Protein AF-A0A347UG34-F1 (afdb_monomer_lite)

Foldseek 3Di:
DDDDDDKFKWFWAAAPDQQWTWIAGPVRDTFTAGEPDNDDPPDQDDGRWIWIWHQPPDPPDPGRIHTDDTDGDDPPPD

Secondary structure (DSSP, 8-state):
-PPPSP-EEEEEEEEEETTEEEEEETTS-EEEEEE---S---SS--TT-EEEEEE---TT-S-SEEEEEE--------

Structure (mmCIF, N/CA/C/O backbone):
data_AF-A0A347UG34-F1
#
_entry.id   AF-A0A347UG34-F1
#
loop_
_atom_site.group_PDB
_atom_site.id
_atom_site.type_symbol
_atom_site.label_atom_id
_atom_site.label_alt_id
_atom_site.label_comp_id
_atom_site.label_asym_id
_atom_site.label_entity_id
_atom_site.label_seq_id
_atom_site.pdbx_PDB_ins_code
_atom_site.Cartn_x
_atom_site.Cartn_y
_atom_site.Cartn_z
_atom_site.occupancy
_atom_site.B_iso_or_equiv
_atom_site.auth_seq_id
_atom_site.auth_comp_id
_atom_site.auth_asym_id
_atom_site.auth_atom_id
_atom_site.pdbx_PDB_model_num
ATOM 1 N N . MET A 1 1 ? 4.372 -14.805 -14.401 1.00 62.53 1 MET A N 1
ATOM 2 C CA . MET A 1 1 ? 4.090 -15.277 -13.025 1.00 62.53 1 MET A CA 1
ATOM 3 C C . MET A 1 1 ? 2.700 -14.786 -12.651 1.00 62.53 1 MET A C 1
ATOM 5 O O . MET A 1 1 ? 2.424 -13.626 -12.917 1.00 62.53 1 MET A O 1
ATOM 9 N N . ALA A 1 2 ? 1.819 -15.639 -12.124 1.00 75.25 2 ALA A N 1
ATOM 10 C CA . ALA A 1 2 ? 0.497 -15.204 -11.663 1.00 75.25 2 ALA A CA 1
ATOM 11 C C . ALA A 1 2 ? 0.594 -14.689 -10.220 1.00 75.25 2 ALA A C 1
ATOM 13 O O . ALA A 1 2 ? 1.284 -15.295 -9.398 1.00 75.25 2 ALA A O 1
ATOM 14 N N . PHE A 1 3 ? -0.076 -13.579 -9.911 1.00 78.56 3 PHE A N 1
ATOM 15 C CA . PHE A 1 3 ? -0.149 -13.083 -8.540 1.00 78.56 3 PHE A CA 1
ATOM 16 C C . PHE A 1 3 ? -1.109 -13.953 -7.704 1.00 78.56 3 PHE A C 1
ATOM 18 O O . PHE A 1 3 ? -2.176 -14.328 -8.196 1.00 78.56 3 PHE A O 1
ATOM 25 N N . PRO A 1 4 ? -0.755 -14.303 -6.454 1.00 81.62 4 PRO A N 1
ATOM 26 C CA . PRO A 1 4 ? -1.594 -15.151 -5.607 1.00 81.62 4 PRO A CA 1
ATOM 27 C C . PRO A 1 4 ? -2.804 -14.376 -5.071 1.00 81.62 4 PRO A C 1
ATOM 29 O O . PRO A 1 4 ? -2.628 -13.318 -4.488 1.00 81.62 4 PRO A O 1
ATOM 32 N N . GLN A 1 5 ? -4.023 -14.897 -5.186 1.00 80.31 5 GLN A N 1
ATOM 33 C CA . GLN A 1 5 ? -5.208 -14.269 -4.575 1.00 80.31 5 GLN A CA 1
ATOM 34 C C . GLN A 1 5 ? -5.096 -14.202 -3.031 1.00 80.31 5 GLN A C 1
ATOM 36 O O . GLN A 1 5 ? -4.415 -15.050 -2.446 1.00 80.31 5 GLN A O 1
ATOM 41 N N . PRO A 1 6 ? -5.763 -13.248 -2.348 1.00 74.31 6 PRO A N 1
ATOM 42 C CA . PRO A 1 6 ? -6.636 -12.199 -2.884 1.00 74.31 6 PRO A CA 1
ATOM 43 C C . PRO A 1 6 ? -5.874 -10.917 -3.252 1.00 74.31 6 PRO A C 1
ATOM 45 O O . PRO A 1 6 ? -5.092 -10.398 -2.455 1.00 74.31 6 PRO A O 1
ATOM 48 N N . GLN A 1 7 ? -6.148 -10.388 -4.443 1.00 88.25 7 GLN A N 1
ATOM 49 C CA . GLN A 1 7 ? -5.665 -9.079 -4.887 1.00 88.25 7 GLN A CA 1
ATOM 50 C C . GLN A 1 7 ? -6.831 -8.098 -5.006 1.00 88.25 7 GLN A C 1
ATOM 52 O O . GLN A 1 7 ? -7.907 -8.467 -5.472 1.00 88.25 7 GLN A O 1
ATOM 57 N N . HIS A 1 8 ? -6.603 -6.849 -4.621 1.00 95.00 8 HIS A N 1
ATOM 58 C CA . HIS A 1 8 ? -7.532 -5.749 -4.848 1.00 95.00 8 HIS A CA 1
ATOM 59 C C . HIS A 1 8 ? -6.867 -4.714 -5.751 1.00 95.00 8 HIS A C 1
ATOM 61 O O . HIS A 1 8 ? -5.697 -4.374 -5.547 1.00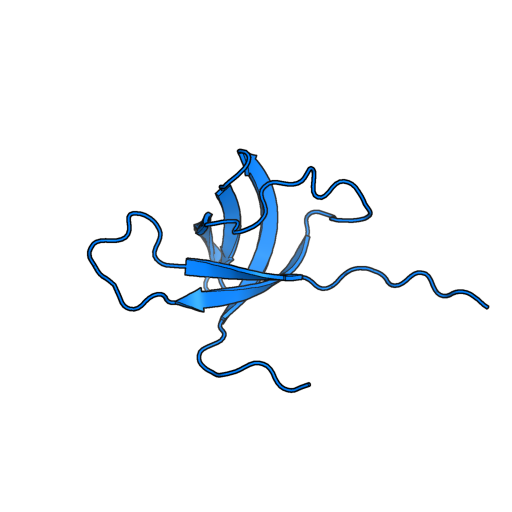 95.00 8 HIS A O 1
ATOM 67 N N . ASP A 1 9 ? -7.617 -4.214 -6.730 1.00 95.31 9 ASP A N 1
ATOM 68 C CA . ASP A 1 9 ? -7.214 -3.057 -7.522 1.00 95.31 9 ASP A CA 1
ATOM 69 C C . ASP A 1 9 ? -7.276 -1.785 -6.670 1.00 95.31 9 ASP A C 1
ATOM 71 O O . ASP A 1 9 ? -8.191 -1.587 -5.863 1.00 95.31 9 ASP A O 1
ATOM 75 N N . ALA A 1 10 ? -6.299 -0.910 -6.874 1.00 97.50 10 ALA A N 1
ATOM 76 C CA . ALA A 1 10 ? -6.260 0.419 -6.293 1.00 97.50 10 ALA A CA 1
ATOM 77 C C . ALA A 1 10 ? -5.577 1.400 -7.248 1.00 97.50 10 ALA A C 1
ATOM 79 O O . ALA A 1 10 ? -4.821 1.004 -8.134 1.00 97.50 10 ALA A O 1
ATOM 80 N N . ILE A 1 11 ? -5.805 2.690 -7.042 1.00 97.44 11 ILE A N 1
ATOM 81 C CA . ILE A 1 11 ? -5.126 3.763 -7.763 1.00 97.44 11 ILE A CA 1
ATOM 82 C C . ILE A 1 11 ? -4.134 4.430 -6.817 1.00 97.44 11 ILE A C 1
ATOM 84 O O . ILE A 1 11 ? -4.508 4.951 -5.763 1.00 97.44 11 ILE A O 1
ATOM 88 N N . PHE A 1 12 ? -2.854 4.404 -7.178 1.00 96.44 12 PHE A N 1
ATOM 89 C CA . PHE A 1 12 ? -1.807 5.081 -6.428 1.00 96.44 12 PHE A CA 1
ATOM 90 C C . PHE A 1 12 ? -1.987 6.598 -6.516 1.00 96.44 12 PHE A C 1
ATOM 92 O O . PHE A 1 12 ? -2.112 7.147 -7.604 1.00 96.44 12 PHE A O 1
ATOM 99 N N . GLN A 1 13 ? -1.967 7.282 -5.371 1.00 96.56 13 GLN A N 1
ATOM 100 C CA . GLN A 1 13 ? -2.069 8.743 -5.314 1.00 96.56 13 GLN A CA 1
ATOM 101 C C . GLN A 1 13 ? -0.711 9.367 -4.997 1.00 96.56 13 GLN A C 1
ATOM 103 O O . GLN A 1 13 ? -0.216 10.2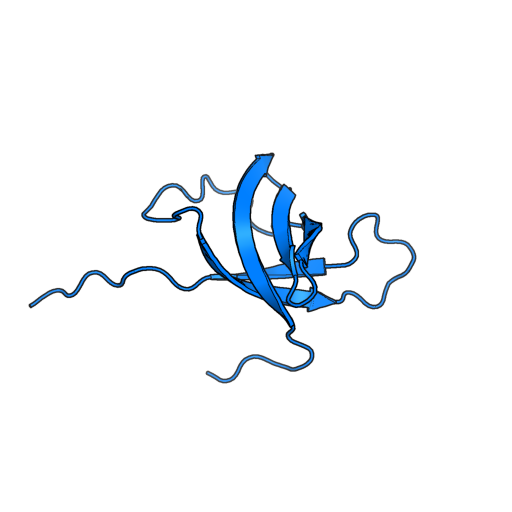33 -5.708 1.00 96.56 13 GLN A O 1
ATOM 108 N N . GLN A 1 14 ? -0.101 8.935 -3.894 1.00 94.06 14 GLN A N 1
ATOM 109 C CA . GLN A 1 14 ? 1.212 9.415 -3.470 1.00 94.06 14 GLN A CA 1
ATOM 110 C C . GLN A 1 14 ? 1.806 8.512 -2.394 1.00 94.06 14 GLN A C 1
ATOM 112 O O . GLN A 1 14 ? 1.092 7.908 -1.589 1.00 94.06 14 GLN A O 1
ATOM 117 N N . ARG A 1 15 ? 3.137 8.484 -2.310 1.00 92.94 15 ARG A N 1
ATOM 118 C CA . ARG A 1 15 ? 3.853 7.860 -1.198 1.00 92.94 15 ARG A CA 1
ATOM 119 C C . ARG A 1 15 ? 4.088 8.907 -0.114 1.00 92.94 15 ARG A C 1
ATOM 121 O O . ARG A 1 15 ? 5.021 9.695 -0.199 1.00 92.94 15 ARG A O 1
ATOM 128 N N . THR A 1 16 ? 3.217 8.925 0.890 1.00 90.12 16 THR A N 1
ATOM 129 C CA . THR A 1 16 ? 3.217 9.960 1.936 1.00 90.12 16 THR A CA 1
ATOM 130 C C . THR A 1 16 ? 4.397 9.826 2.893 1.00 90.12 16 THR A C 1
ATOM 132 O O . THR A 1 16 ? 4.908 10.825 3.389 1.00 90.12 16 THR A O 1
ATOM 135 N N . GLN A 1 17 ? 4.829 8.594 3.174 1.00 90.56 17 GLN A N 1
ATOM 136 C CA . GLN A 1 17 ? 5.975 8.283 4.029 1.00 90.56 17 GLN A CA 1
ATOM 137 C C . GLN A 1 17 ? 6.664 7.011 3.530 1.00 90.56 17 GLN A C 1
ATOM 139 O O . GLN A 1 17 ? 6.096 6.245 2.753 1.00 90.56 17 GLN A O 1
ATOM 144 N N . ARG A 1 18 ? 7.873 6.724 4.032 1.00 91.50 18 ARG A N 1
ATOM 145 C CA . ARG A 1 18 ? 8.669 5.553 3.618 1.00 91.50 18 ARG A CA 1
ATOM 146 C C . ARG A 1 18 ? 7.852 4.256 3.556 1.00 91.50 18 ARG A C 1
ATOM 148 O O . ARG A 1 18 ? 7.956 3.522 2.584 1.00 91.50 18 ARG A O 1
ATOM 155 N N . PHE A 1 19 ? 7.000 4.001 4.542 1.00 95.62 19 PHE A N 1
ATOM 156 C CA . PHE A 1 19 ? 6.215 2.766 4.612 1.00 95.62 19 PHE A CA 1
ATOM 157 C C . PHE A 1 19 ? 4.712 2.966 4.391 1.00 95.62 19 PHE A C 1
ATOM 159 O O . PHE A 1 19 ? 3.932 2.067 4.700 1.00 95.62 19 PHE A O 1
ATOM 166 N N . LEU A 1 20 ? 4.288 4.123 3.870 1.00 96.31 20 LEU A N 1
ATOM 167 C CA . LEU A 1 20 ? 2.877 4.433 3.646 1.00 96.31 20 LEU A CA 1
ATOM 168 C C . LEU A 1 20 ? 2.657 5.054 2.268 1.00 96.31 20 LEU A C 1
ATOM 170 O O . LEU A 1 20 ? 3.327 6.011 1.882 1.00 96.31 20 LEU A O 1
ATOM 174 N N . ALA A 1 21 ? 1.670 4.523 1.557 1.00 96.69 21 ALA A N 1
ATOM 175 C CA . ALA A 1 21 ? 1.150 5.099 0.330 1.00 96.69 21 ALA A CA 1
ATOM 176 C C . ALA A 1 21 ? -0.339 5.389 0.503 1.00 96.69 21 ALA A C 1
ATOM 178 O O . ALA A 1 21 ? -1.070 4.571 1.056 1.00 96.69 21 ALA A O 1
ATOM 179 N N . LEU A 1 22 ? -0.774 6.560 0.054 1.00 97.88 22 LEU A N 1
ATOM 180 C CA . LEU A 1 22 ? -2.188 6.857 -0.092 1.00 97.88 22 LEU A CA 1
ATOM 181 C C . LEU A 1 22 ? -2.665 6.246 -1.409 1.00 97.88 22 LEU A C 1
ATOM 183 O O . LEU A 1 22 ? -2.047 6.472 -2.455 1.00 97.88 22 LEU A O 1
ATOM 187 N N . MET A 1 23 ? -3.748 5.483 -1.345 1.00 97.81 23 MET A N 1
ATOM 188 C CA . MET A 1 23 ? -4.347 4.823 -2.498 1.00 97.81 23 MET A CA 1
ATOM 189 C C . MET A 1 23 ? -5.857 4.981 -2.480 1.00 97.81 23 MET A C 1
ATOM 191 O O . MET A 1 23 ? -6.450 5.114 -1.414 1.00 97.81 23 MET A O 1
ATOM 195 N N . GLU A 1 24 ? -6.464 4.961 -3.656 1.00 98.25 24 GLU A N 1
ATOM 196 C CA . GLU A 1 24 ? -7.912 4.974 -3.827 1.00 98.25 24 GLU A CA 1
ATOM 197 C C . GLU A 1 24 ? -8.396 3.577 -4.224 1.00 98.25 24 GLU A C 1
ATOM 199 O O . GLU A 1 24 ? -7.853 2.977 -5.151 1.00 98.25 24 GLU A O 1
ATOM 204 N N . LEU A 1 25 ? -9.363 3.034 -3.488 1.00 96.56 25 LEU A N 1
ATOM 205 C CA . LEU A 1 25 ? -9.983 1.739 -3.771 1.00 96.56 25 LEU A CA 1
ATOM 206 C C . LEU A 1 25 ? -11.069 1.880 -4.848 1.00 96.56 25 LEU A C 1
ATOM 208 O O . LEU A 1 25 ? -11.485 2.985 -5.184 1.00 96.56 25 LEU A O 1
ATOM 212 N N . ALA A 1 26 ? -11.570 0.754 -5.362 1.00 92.69 26 ALA A N 1
ATOM 213 C CA . ALA A 1 26 ? -12.587 0.735 -6.421 1.00 92.69 26 ALA A CA 1
ATOM 214 C C . ALA A 1 26 ? -13.906 1.455 -6.061 1.00 92.69 26 ALA A C 1
ATOM 216 O O . ALA A 1 26 ? -14.640 1.864 -6.955 1.00 92.69 26 ALA A O 1
ATOM 217 N N . ASP A 1 27 ? -14.209 1.614 -4.770 1.00 94.69 27 ASP A N 1
ATOM 218 C CA . ASP A 1 27 ? -15.379 2.346 -4.271 1.00 94.69 27 ASP A CA 1
ATOM 219 C C . ASP A 1 27 ? -15.117 3.851 -4.037 1.00 94.69 27 ASP A C 1
ATOM 221 O O . ASP A 1 27 ? -15.997 4.563 -3.555 1.00 94.69 27 ASP A O 1
ATOM 225 N N . GLY A 1 28 ? -13.918 4.344 -4.369 1.00 95.94 28 GLY A N 1
ATOM 226 C CA . GLY A 1 28 ? -13.484 5.725 -4.141 1.00 95.94 28 GLY A CA 1
ATOM 227 C C . GLY A 1 28 ? -12.907 5.986 -2.743 1.00 95.94 28 GLY A C 1
ATOM 228 O O . GLY A 1 28 ? -12.490 7.109 -2.447 1.00 95.94 28 GLY A O 1
ATOM 229 N N . THR A 1 29 ? -12.849 4.981 -1.862 1.00 97.06 29 THR A N 1
ATOM 230 C CA . THR A 1 29 ? -12.276 5.136 -0.519 1.00 97.06 29 THR A CA 1
ATOM 231 C C . THR A 1 29 ? -10.776 5.393 -0.604 1.00 97.06 29 THR A C 1
ATOM 233 O O . THR A 1 29 ? -10.036 4.625 -1.218 1.00 97.06 29 THR A O 1
ATOM 236 N N . LYS A 1 30 ? -10.301 6.446 0.073 1.00 97.62 30 LYS A N 1
ATOM 237 C CA . LYS A 1 30 ? -8.868 6.733 0.213 1.00 97.62 30 LYS A CA 1
ATOM 238 C C . LYS A 1 30 ? -8.304 6.064 1.458 1.00 97.62 30 LYS A C 1
ATOM 240 O O . LYS A 1 30 ? -8.694 6.394 2.573 1.00 97.62 30 LYS A O 1
ATOM 245 N N . GLU A 1 31 ? -7.333 5.186 1.261 1.00 97.25 31 GLU A N 1
ATOM 246 C CA . GLU A 1 31 ? -6.768 4.336 2.302 1.00 97.25 31 GLU A CA 1
ATOM 247 C C . GLU A 1 31 ? -5.247 4.519 2.383 1.00 97.25 31 GLU A C 1
ATOM 249 O O . GLU A 1 31 ? -4.549 4.640 1.371 1.00 97.25 31 GLU A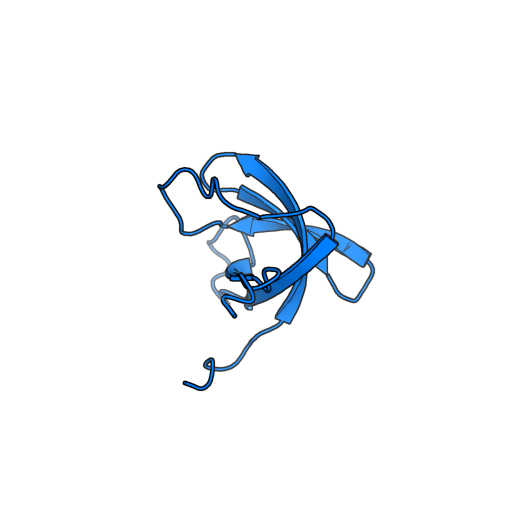 O 1
ATOM 254 N N . LEU A 1 32 ? -4.707 4.525 3.606 1.00 97.81 32 LEU A N 1
ATOM 255 C CA . LEU A 1 32 ? -3.262 4.426 3.813 1.00 97.81 32 LEU A CA 1
ATOM 256 C C . LEU A 1 32 ? -2.849 2.955 3.780 1.00 97.81 32 LEU A C 1
ATOM 258 O O . LEU A 1 32 ? -3.124 2.193 4.709 1.00 97.81 32 LEU A O 1
ATOM 262 N N . VAL A 1 33 ? -2.130 2.582 2.731 1.00 97.62 33 VAL A N 1
ATOM 263 C CA . VAL A 1 33 ? -1.657 1.226 2.465 1.00 97.62 33 VAL A CA 1
ATOM 264 C C . VAL A 1 33 ? -0.205 1.084 2.916 1.00 97.62 33 VAL A C 1
ATOM 266 O O . VAL A 1 33 ? 0.614 1.991 2.733 1.00 97.62 33 VAL A O 1
ATOM 269 N N . TYR A 1 34 ? 0.131 -0.060 3.518 1.00 97.50 34 TYR A N 1
ATOM 270 C CA . TYR A 1 34 ? 1.511 -0.356 3.889 1.00 97.50 34 TYR A CA 1
ATOM 271 C C . TYR A 1 34 ? 2.366 -0.559 2.635 1.00 97.50 34 TYR A C 1
ATOM 273 O O . TYR A 1 34 ? 2.097 -1.438 1.816 1.00 97.50 34 TYR A O 1
ATOM 281 N N . CYS A 1 35 ? 3.416 0.244 2.501 1.00 96.50 35 CYS A N 1
ATOM 282 C CA . CYS A 1 35 ? 4.403 0.111 1.443 1.00 96.50 35 CYS A CA 1
ATOM 283 C C . CYS A 1 35 ? 5.578 -0.725 1.958 1.00 96.50 35 CYS A C 1
ATOM 285 O O . CYS A 1 35 ? 6.405 -0.233 2.723 1.00 96.50 35 CYS A O 1
ATOM 287 N N . ALA A 1 36 ? 5.664 -1.984 1.529 1.00 93.69 36 ALA A N 1
ATOM 288 C CA . ALA A 1 36 ? 6.722 -2.914 1.925 1.00 93.69 36 ALA A CA 1
ATOM 289 C C . ALA A 1 36 ? 8.035 -2.692 1.141 1.00 93.69 36 ALA A C 1
ATOM 291 O O . ALA A 1 36 ? 8.682 -3.646 0.717 1.00 93.69 36 ALA A O 1
ATOM 292 N N . ASN A 1 37 ? 8.427 -1.434 0.922 1.00 92.50 37 ASN A N 1
ATOM 293 C CA . ASN A 1 37 ? 9.652 -1.076 0.213 1.00 92.50 37 ASN A CA 1
ATOM 294 C C . ASN A 1 37 ? 10.467 -0.065 1.040 1.00 92.50 37 ASN A C 1
ATOM 296 O O . ASN A 1 37 ? 10.028 1.070 1.222 1.00 92.50 37 ASN A O 1
ATOM 300 N N . PRO A 1 38 ? 11.658 -0.426 1.550 1.00 90.56 38 PRO A N 1
ATOM 301 C CA . PRO A 1 38 ? 12.514 0.502 2.285 1.00 90.56 38 PRO A CA 1
ATOM 302 C C . PRO A 1 38 ? 13.291 1.472 1.379 1.00 90.56 38 PRO A C 1
ATOM 304 O O . PRO A 1 38 ? 13.843 2.441 1.905 1.00 90.56 38 PRO A O 1
ATOM 307 N N . GLY A 1 39 ? 13.371 1.216 0.071 1.00 89.88 39 GLY A N 1
ATOM 308 C CA . GLY A 1 39 ? 14.078 2.035 -0.914 1.00 89.88 39 GLY A CA 1
ATOM 309 C C . GLY A 1 39 ? 13.304 3.285 -1.337 1.00 89.88 39 GLY A C 1
ATOM 310 O O . GLY A 1 39 ? 12.162 3.506 -0.925 1.00 89.88 39 GLY A O 1
ATOM 311 N N . ALA A 1 40 ? 13.928 4.114 -2.176 1.00 83.00 40 ALA A N 1
ATOM 312 C CA . ALA A 1 40 ? 13.396 5.421 -2.572 1.00 83.00 40 ALA A CA 1
ATOM 313 C C . ALA A 1 40 ? 12.112 5.345 -3.416 1.00 83.00 40 ALA A C 1
ATOM 315 O O . ALA A 1 40 ? 11.302 6.263 -3.354 1.00 83.00 40 ALA A O 1
ATOM 316 N N . MET A 1 41 ? 11.886 4.244 -4.148 1.00 79.50 41 MET A N 1
ATOM 317 C CA . MET A 1 41 ? 10.833 4.153 -5.184 1.00 79.50 41 MET A CA 1
ATOM 318 C C . MET A 1 41 ? 10.886 5.318 -6.186 1.00 79.50 41 MET A C 1
ATOM 320 O O . MET A 1 41 ? 9.859 5.760 -6.686 1.00 79.50 41 MET A O 1
ATOM 324 N N . ALA A 1 42 ? 12.086 5.843 -6.436 1.00 66.69 42 ALA A N 1
ATOM 325 C CA . ALA A 1 42 ? 12.313 6.967 -7.329 1.00 66.69 42 ALA A CA 1
ATOM 326 C C . ALA A 1 42 ? 12.683 6.439 -8.721 1.00 66.69 42 ALA A C 1
ATOM 328 O O . ALA A 1 42 ? 13.854 6.197 -9.011 1.00 66.69 42 ALA A O 1
ATOM 329 N N . SER A 1 43 ? 11.656 6.159 -9.520 1.00 62.03 43 SER A N 1
ATOM 330 C CA . SER A 1 43 ? 11.654 6.009 -10.988 1.00 62.03 43 SER A CA 1
ATOM 331 C C . SER A 1 43 ? 10.186 5.824 -11.400 1.00 62.03 43 SER A C 1
ATOM 333 O O . SER A 1 43 ? 9.531 4.927 -10.877 1.00 62.03 43 SER A O 1
ATOM 335 N N . ASP A 1 44 ? 9.653 6.721 -12.231 1.00 68.75 44 ASP A N 1
ATOM 336 C CA . ASP A 1 44 ? 8.393 6.600 -13.001 1.00 68.75 44 ASP A CA 1
ATOM 337 C C . ASP A 1 44 ? 7.096 6.208 -12.262 1.00 68.75 44 ASP A C 1
ATOM 339 O O . ASP A 1 44 ? 6.114 5.772 -12.865 1.00 68.75 44 ASP A O 1
ATOM 343 N N . LEU A 1 45 ? 7.044 6.402 -10.944 1.00 85.31 45 LEU A N 1
ATOM 344 C CA . LEU A 1 45 ? 5.838 6.182 -10.155 1.00 85.31 45 LEU A CA 1
ATOM 345 C C . LEU A 1 45 ? 4.946 7.431 -10.165 1.00 85.31 45 LEU A C 1
ATOM 347 O O . LEU A 1 45 ? 5.097 8.335 -9.339 1.00 85.31 45 LEU A O 1
ATOM 351 N N . SER A 1 46 ? 3.994 7.453 -11.091 1.00 86.62 46 SER A N 1
ATOM 352 C CA . SER A 1 46 ? 3.054 8.562 -11.276 1.00 86.62 46 SER A CA 1
ATOM 353 C C . SER A 1 46 ? 1.774 8.387 -10.460 1.00 86.62 46 SER A C 1
ATOM 355 O O . SER A 1 46 ? 1.225 7.289 -10.366 1.00 86.62 46 SER A O 1
ATOM 357 N N . SER A 1 47 ? 1.259 9.487 -9.901 1.00 92.81 47 SER A N 1
ATOM 358 C CA . SER A 1 47 ? -0.113 9.519 -9.373 1.00 92.81 47 SER A CA 1
ATOM 359 C C . SER A 1 47 ? -1.104 9.125 -10.471 1.00 92.81 47 SER A C 1
ATOM 361 O O . SER A 1 47 ? -0.930 9.504 -11.628 1.00 92.81 47 SER A O 1
ATOM 363 N N . GLY A 1 48 ? -2.123 8.350 -10.113 1.00 94.50 48 GLY A N 1
ATOM 364 C CA . GLY A 1 48 ? -3.070 7.751 -11.050 1.00 94.50 48 GLY A CA 1
ATOM 365 C C . GLY A 1 48 ? -2.672 6.355 -11.540 1.00 94.50 48 GLY A C 1
ATOM 366 O O . GLY A 1 48 ? -3.496 5.687 -12.161 1.00 94.50 48 GLY A O 1
ATOM 367 N N . ALA A 1 49 ? -1.458 5.877 -11.243 1.00 94.00 49 ALA A N 1
ATOM 368 C CA . ALA A 1 49 ? -1.027 4.539 -11.638 1.00 94.00 49 ALA A CA 1
ATOM 369 C C . ALA A 1 49 ? -1.892 3.445 -10.993 1.00 94.00 49 ALA A C 1
ATOM 371 O O . ALA A 1 49 ? -2.203 3.496 -9.796 1.00 94.00 49 ALA A O 1
ATOM 372 N N . ARG A 1 50 ? -2.239 2.417 -11.774 1.00 94.69 50 ARG A N 1
ATOM 373 C CA . ARG A 1 50 ? -2.936 1.237 -11.257 1.00 94.69 50 ARG A CA 1
ATOM 374 C C . ARG A 1 50 ? -1.997 0.439 -10.368 1.00 94.69 50 ARG A C 1
ATOM 376 O O . ARG A 1 50 ? -0.839 0.209 -10.701 1.00 94.69 50 ARG A O 1
ATOM 383 N N . ALA A 1 51 ? -2.497 -0.004 -9.232 1.00 94.69 51 ALA A N 1
ATOM 384 C CA . ALA A 1 51 ? -1.758 -0.771 -8.252 1.00 94.69 51 ALA A CA 1
ATOM 385 C C . ALA A 1 51 ? -2.564 -1.987 -7.807 1.00 94.69 51 ALA A C 1
ATOM 387 O O . ALA A 1 51 ? -3.792 -1.991 -7.839 1.00 94.69 51 ALA A O 1
ATOM 388 N N . LEU A 1 52 ? -1.848 -3.009 -7.348 1.00 95.00 52 LEU A N 1
ATOM 389 C CA . LEU A 1 52 ? -2.436 -4.170 -6.699 1.00 95.00 52 LEU A CA 1
ATOM 390 C C . LEU A 1 52 ? -2.038 -4.196 -5.222 1.00 95.00 52 LEU A C 1
ATOM 392 O O . LEU A 1 52 ? -0.851 -4.082 -4.870 1.00 95.00 52 LEU A O 1
ATOM 396 N N . ILE A 1 53 ? -3.034 -4.383 -4.359 1.00 96.38 53 ILE A N 1
ATOM 397 C CA . ILE A 1 53 ? -2.883 -4.455 -2.904 1.00 96.38 53 ILE A CA 1
ATOM 398 C C . ILE A 1 53 ? -3.471 -5.756 -2.348 1.00 96.38 53 ILE A C 1
ATOM 400 O O . ILE A 1 53 ? -4.419 -6.312 -2.892 1.00 96.38 53 ILE A O 1
ATOM 404 N N . TRP A 1 54 ? -2.884 -6.254 -1.261 1.00 95.19 54 TRP A N 1
ATOM 405 C CA . TRP A 1 54 ? -3.311 -7.480 -0.586 1.00 95.19 54 TRP A CA 1
ATOM 406 C C . TRP A 1 54 ? -3.927 -7.133 0.752 1.00 95.19 54 TRP A C 1
ATOM 408 O O . TRP A 1 54 ? -3.300 -6.428 1.549 1.00 95.19 54 TRP A O 1
ATOM 418 N N . GLU A 1 55 ? -5.114 -7.668 1.014 1.00 93.06 55 GLU A N 1
ATOM 419 C CA . GLU A 1 55 ? -5.713 -7.620 2.340 1.00 93.06 55 GLU A CA 1
ATOM 420 C C . GLU A 1 55 ? -4.955 -8.559 3.285 1.00 93.06 55 GLU A C 1
ATOM 422 O O . GLU A 1 55 ? -4.673 -9.710 2.957 1.00 93.06 55 GLU A O 1
ATOM 427 N N . SER A 1 56 ? -4.577 -8.061 4.463 1.00 89.19 56 SER A N 1
ATOM 428 C CA . SER A 1 56 ? -3.741 -8.833 5.381 1.00 89.19 56 SER A CA 1
ATOM 429 C C . SER A 1 56 ? -4.494 -9.930 6.134 1.00 89.19 56 SER A C 1
ATOM 431 O O . SER A 1 56 ? -3.839 -10.843 6.631 1.00 89.19 56 SER A O 1
ATOM 433 N N . GLY A 1 57 ? -5.807 -9.785 6.347 1.00 89.12 57 GLY A N 1
ATOM 434 C CA . GLY A 1 57 ? -6.613 -10.643 7.234 1.00 89.12 57 GLY A CA 1
ATOM 435 C C . GLY A 1 57 ? -6.268 -10.569 8.736 1.00 89.12 57 GLY A C 1
ATOM 436 O O . GLY A 1 57 ? -7.020 -11.069 9.566 1.00 89.12 57 GLY A O 1
ATOM 437 N N . ASP A 1 58 ? -5.154 -9.933 9.108 1.00 91.75 58 ASP A N 1
ATOM 438 C CA . ASP A 1 58 ? -4.695 -9.786 10.490 1.00 91.75 58 ASP A CA 1
ATOM 439 C C . ASP A 1 58 ? -5.226 -8.488 11.110 1.00 91.75 58 ASP A C 1
ATOM 441 O O . ASP A 1 58 ? -4.728 -7.393 10.834 1.00 91.75 58 ASP A O 1
ATOM 445 N N . LEU A 1 59 ? -6.213 -8.631 11.996 1.00 91.62 59 LEU A N 1
ATOM 446 C CA . LEU A 1 59 ? -6.863 -7.524 12.704 1.00 91.62 59 LEU A CA 1
ATOM 447 C C . LEU A 1 59 ? -5.918 -6.750 13.641 1.00 91.62 59 LEU A C 1
ATOM 449 O O . LEU A 1 59 ? -6.258 -5.651 14.071 1.00 91.62 59 LEU A O 1
ATOM 453 N N . LYS A 1 60 ? -4.732 -7.286 13.965 1.00 95.31 60 LYS A N 1
ATOM 454 C CA . LYS A 1 60 ? -3.729 -6.578 14.777 1.00 95.31 60 LYS A CA 1
ATOM 455 C C . LYS A 1 60 ? -2.928 -5.569 13.959 1.00 95.31 60 LYS A C 1
ATOM 457 O O . LYS A 1 60 ? -2.261 -4.705 14.535 1.00 95.31 60 LYS A O 1
ATOM 462 N N . ARG A 1 61 ? -2.950 -5.657 12.624 1.00 94.06 61 ARG A N 1
ATOM 463 C CA . ARG A 1 61 ? -2.222 -4.710 11.779 1.00 94.06 61 ARG A CA 1
ATOM 464 C C . ARG A 1 61 ? -2.946 -3.378 11.712 1.00 94.06 61 ARG A C 1
ATOM 466 O O . ARG A 1 61 ? -4.119 -3.292 11.378 1.00 94.06 61 ARG A O 1
ATOM 473 N N . LYS A 1 62 ? -2.183 -2.300 11.906 1.00 94.81 62 LYS A N 1
ATOM 474 C CA . LYS A 1 62 ? -2.681 -0.925 11.752 1.00 94.81 62 LYS A CA 1
ATOM 475 C C . LYS A 1 62 ? -3.135 -0.602 10.322 1.00 94.81 62 LYS A C 1
ATOM 477 O O . LYS A 1 62 ? -3.912 0.325 10.121 1.00 94.81 62 LYS A O 1
ATOM 482 N N . ARG A 1 63 ? -2.587 -1.299 9.322 1.00 96.06 63 ARG A N 1
ATOM 483 C CA . ARG A 1 63 ? -2.912 -1.109 7.905 1.00 96.06 63 ARG A CA 1
ATOM 484 C C . ARG A 1 63 ? -3.530 -2.391 7.378 1.00 96.06 63 ARG A C 1
ATOM 486 O O . ARG A 1 63 ? -2.890 -3.441 7.438 1.00 96.06 63 ARG A O 1
ATOM 493 N N . ARG A 1 64 ? -4.755 -2.276 6.865 1.00 95.31 64 ARG A N 1
ATOM 494 C CA . ARG A 1 64 ? -5.528 -3.391 6.311 1.00 95.31 64 ARG A CA 1
ATOM 495 C C . ARG A 1 64 ? -4.845 -4.004 5.093 1.00 95.31 64 ARG A C 1
ATOM 497 O O . ARG A 1 64 ? -4.839 -5.224 4.940 1.00 95.31 64 ARG A O 1
ATOM 504 N N . PHE A 1 65 ? -4.227 -3.158 4.270 1.00 96.75 65 PHE A N 1
ATOM 505 C CA . PHE A 1 65 ? -3.647 -3.561 2.997 1.00 96.75 65 PHE A CA 1
ATOM 506 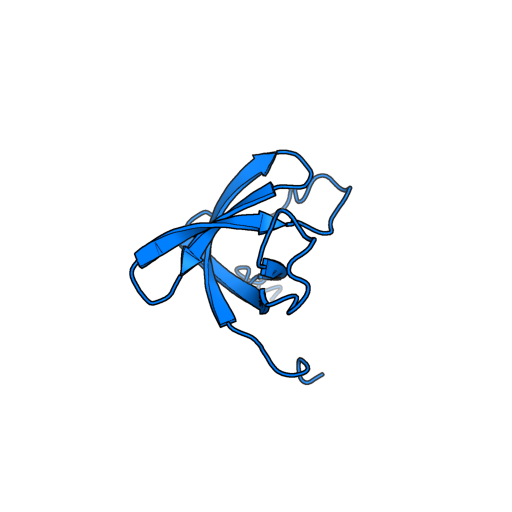C C . PHE A 1 65 ? -2.130 -3.388 2.934 1.00 96.75 65 PHE A C 1
ATOM 508 O O . PHE A 1 65 ? -1.553 -2.482 3.543 1.00 96.75 65 PHE A O 1
ATOM 515 N N . THR A 1 66 ? -1.496 -4.246 2.136 1.00 96.25 66 THR A N 1
ATOM 516 C CA . THR A 1 66 ? -0.091 -4.140 1.724 1.00 96.25 66 THR A CA 1
ATOM 517 C C . THR A 1 66 ? -0.004 -3.943 0.217 1.00 96.25 66 THR A C 1
ATOM 519 O O . THR A 1 66 ? -0.600 -4.708 -0.536 1.00 96.25 66 THR A O 1
ATOM 522 N N . TRP A 1 67 ? 0.772 -2.960 -0.229 1.00 95.69 67 TRP A N 1
ATOM 523 C CA . TRP A 1 67 ? 1.044 -2.723 -1.643 1.00 95.69 67 TRP A CA 1
ATOM 524 C C . TRP A 1 67 ? 2.006 -3.777 -2.198 1.00 95.69 67 TRP A C 1
ATOM 526 O O . TRP A 1 67 ? 3.051 -4.033 -1.594 1.00 95.69 67 TRP A O 1
ATOM 536 N N . ARG A 1 68 ? 1.653 -4.406 -3.326 1.00 94.12 68 ARG A N 1
ATOM 537 C CA . ARG A 1 68 ? 2.429 -5.507 -3.919 1.00 94.12 68 ARG A CA 1
ATOM 538 C C . ARG A 1 68 ? 2.910 -5.256 -5.338 1.00 94.12 68 ARG A C 1
ATOM 540 O O . ARG A 1 68 ? 3.991 -5.732 -5.671 1.00 94.12 68 ARG A O 1
ATOM 547 N N . ALA A 1 69 ? 2.143 -4.543 -6.154 1.00 92.44 69 ALA A N 1
ATOM 548 C CA . ALA A 1 69 ? 2.531 -4.230 -7.523 1.00 92.44 69 ALA A CA 1
ATOM 549 C C . ALA A 1 69 ? 1.954 -2.887 -7.960 1.00 92.44 69 ALA A C 1
ATOM 551 O O . ALA A 1 69 ? 0.954 -2.419 -7.414 1.00 92.44 69 ALA A O 1
ATOM 552 N N . VAL A 1 70 ? 2.593 -2.274 -8.945 1.00 92.12 70 VAL A N 1
ATOM 553 C CA . VAL A 1 70 ? 2.121 -1.066 -9.613 1.00 92.12 70 VAL A CA 1
ATOM 554 C C . VAL A 1 70 ? 2.426 -1.188 -11.090 1.00 92.12 70 VAL A C 1
ATOM 556 O O . VAL A 1 70 ? 3.465 -1.724 -11.468 1.00 92.12 70 VAL A O 1
ATOM 559 N N . GLU A 1 71 ? 1.483 -0.746 -11.902 1.00 89.69 71 GLU A N 1
ATOM 560 C CA . GLU A 1 71 ? 1.659 -0.578 -13.328 1.00 89.69 71 GLU A CA 1
ATOM 561 C C . GLU A 1 71 ? 2.463 0.699 -13.560 1.00 89.69 71 GLU A C 1
ATOM 563 O O . GLU A 1 71 ? 2.115 1.772 -13.069 1.00 89.69 71 GLU A O 1
ATOM 568 N N . THR A 1 72 ? 3.565 0.569 -14.282 1.00 85.19 72 THR A N 1
ATOM 569 C CA . THR A 1 72 ? 4.396 1.689 -14.716 1.00 85.19 72 THR A CA 1
ATOM 570 C C . THR A 1 72 ? 4.338 1.751 -16.231 1.00 85.19 72 THR A C 1
ATOM 572 O O . THR A 1 72 ? 4.273 0.702 -16.877 1.00 85.19 72 THR A O 1
AT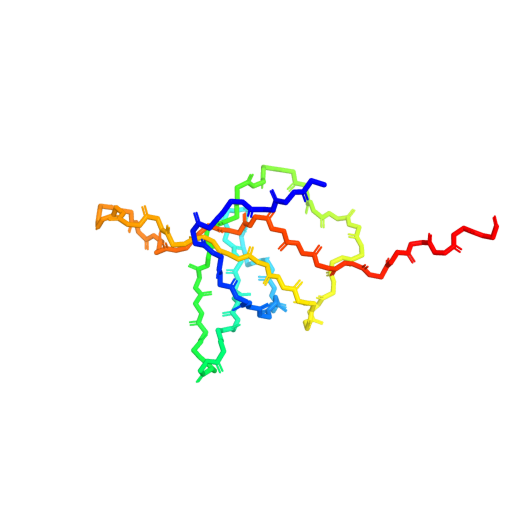OM 575 N N . GLU A 1 73 ? 4.403 2.950 -16.813 1.00 74.12 73 GLU A N 1
ATOM 576 C CA . GLU A 1 73 ? 4.697 3.068 -18.241 1.00 74.12 73 GLU A CA 1
ATOM 577 C C . GLU A 1 73 ? 6.053 2.406 -18.480 1.00 74.12 73 GLU A C 1
ATOM 579 O O . GLU A 1 73 ? 7.079 2.833 -17.952 1.00 74.12 73 GLU A O 1
ATOM 584 N N . GLY A 1 74 ? 6.051 1.276 -19.185 1.00 61.34 74 GLY A N 1
ATOM 585 C CA . GLY A 1 74 ? 7.292 0.613 -19.542 1.00 61.34 74 GLY A CA 1
ATOM 586 C C . GLY A 1 74 ? 8.136 1.563 -20.385 1.00 61.34 74 GLY A C 1
ATOM 587 O O . GLY A 1 74 ? 7.619 2.230 -21.281 1.00 61.34 74 GLY A O 1
ATOM 588 N N . LEU A 1 75 ? 9.448 1.582 -20.147 1.00 52.09 75 LEU A N 1
ATOM 589 C CA . LEU A 1 75 ? 10.386 1.982 -21.186 1.00 52.09 75 LEU A CA 1
ATOM 590 C C . LEU A 1 75 ? 10.136 1.046 -22.374 1.00 52.09 75 LEU A C 1
ATOM 592 O O . LEU A 1 75 ? 10.596 -0.095 -22.381 1.00 52.09 75 LEU A O 1
ATOM 596 N N . ASN A 1 76 ? 9.383 1.517 -23.368 1.00 43.31 76 ASN A 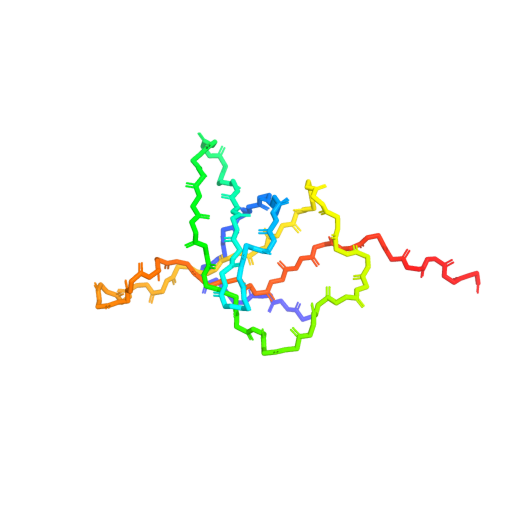N 1
ATOM 597 C CA . ASN A 1 76 ? 9.469 0.990 -24.719 1.00 43.31 76 ASN A CA 1
ATOM 598 C C . ASN A 1 76 ? 10.898 1.283 -25.189 1.00 43.31 76 ASN A C 1
ATOM 600 O O . ASN A 1 76 ? 11.163 2.315 -25.803 1.00 43.31 76 ASN A O 1
ATOM 604 N N . SER A 1 77 ? 11.847 0.421 -24.825 1.00 38.72 77 SER A N 1
ATOM 605 C CA . SER A 1 77 ? 13.098 0.337 -25.561 1.00 38.72 77 SER A CA 1
ATOM 606 C C . SER A 1 77 ? 12.739 -0.143 -26.972 1.00 38.72 77 SER A C 1
ATOM 608 O O . SER A 1 77 ? 12.066 -1.172 -27.074 1.00 38.72 77 SER A O 1
ATOM 610 N N . PRO A 1 78 ? 13.099 0.604 -28.031 1.00 46.88 78 PRO A N 1
ATOM 611 C CA . PRO A 1 78 ? 12.996 0.098 -29.395 1.00 46.88 78 PRO A CA 1
ATOM 612 C C . PRO A 1 78 ? 13.849 -1.161 -29.594 1.00 46.88 78 PRO A C 1
ATOM 614 O O . PRO A 1 78 ? 14.860 -1.320 -28.866 1.00 46.88 78 PRO A O 1
#

Organism: NCBI:txid2171755

Radius of gyration: 12.8 Å; chains: 1; bounding box: 30×25×44 Å

Sequence (78 aa):
MAFPQPQHDAIFQQRTQRFLALMELADGTKELVYCANPGAMASDLSSGARALIWESGDLKRKRRFTWRAVETEGLNSP

pLDDT: mean 88.04, std 13.37, range [38.72, 98.25]

InterPro domains:
  IPR041465 SfsA, N-terminal OB domain [PF17746] (14-74)